Protein AF-A0AAV1KYJ8-F1 (afdb_monomer)

InterPro domains:
  IPR000884 Thrombospondin type-1 (TSP1) repeat [PF00090] (90-135)
  IPR000884 Thrombospondin type-1 (TSP1) repeat [PS50092] (86-136)
  IPR000884 Thrombospondin type-1 (TSP1) repeat [SM00209] (89-136)
  IPR036383 Thrombospondin type-1 repeat superfamily [G3DSA:2.20.100.10] (50-139)
  IPR036383 Thrombospondin type-1 repeat superfamily [SSF82895] (87-135)

Structure (mmCIF, N/CA/C/O backbone):
data_AF-A0AAV1KYJ8-F1
#
_entry.id   AF-A0AAV1KYJ8-F1
#
loop_
_atom_site.group_PDB
_atom_site.id
_atom_site.type_symbol
_atom_site.label_atom_id
_atom_site.label_alt_id
_atom_site.label_comp_id
_atom_site.label_asym_id
_atom_site.label_entity_id
_atom_site.label_seq_id
_atom_site.pdbx_PDB_ins_code
_atom_site.Cartn_x
_atom_site.Cartn_y
_atom_site.Cartn_z
_atom_site.occupancy
_atom_site.B_iso_or_equiv
_atom_site.auth_seq_id
_atom_site.auth_comp_id
_atom_site.auth_asym_id
_atom_site.auth_atom_id
_atom_site.pdbx_PDB_model_num
ATOM 1 N N . MET A 1 1 ? -19.756 35.521 -22.494 1.00 58.50 1 MET A N 1
ATOM 2 C CA . MET A 1 1 ? -20.788 34.506 -22.172 1.00 58.50 1 MET A CA 1
ATOM 3 C C . MET A 1 1 ? -20.213 33.140 -21.792 1.00 58.50 1 MET A C 1
ATOM 5 O O . MET A 1 1 ? -20.767 32.527 -20.894 1.00 58.50 1 MET A O 1
ATOM 9 N N . PHE A 1 2 ? -19.089 32.686 -22.363 1.00 53.50 2 PHE A N 1
ATOM 10 C CA . PHE A 1 2 ? -18.456 31.409 -21.980 1.00 53.50 2 PHE A CA 1
ATOM 11 C C . PHE A 1 2 ? -17.970 31.347 -20.521 1.00 53.50 2 PHE A C 1
ATOM 13 O O . PHE A 1 2 ? -18.185 30.340 -19.864 1.00 53.50 2 PHE A O 1
ATOM 20 N N . TYR A 1 3 ? -17.419 32.434 -19.969 1.00 58.62 3 TYR A N 1
ATOM 21 C CA . TYR A 1 3 ? -17.007 32.478 -18.556 1.00 58.62 3 TYR A CA 1
ATOM 22 C C . TYR A 1 3 ? -18.175 32.337 -17.568 1.00 58.62 3 TYR A C 1
ATOM 24 O O . TYR A 1 3 ? -18.009 31.736 -16.513 1.00 58.62 3 TYR A O 1
ATOM 32 N N . LEU A 1 4 ? -19.367 32.828 -17.925 1.00 56.75 4 LEU A N 1
ATOM 33 C CA . LEU A 1 4 ? -20.568 32.675 -17.097 1.00 56.75 4 LEU A CA 1
ATOM 34 C C . LEU A 1 4 ? -21.123 31.247 -17.176 1.00 56.75 4 LEU A C 1
ATOM 36 O O . LEU A 1 4 ? -21.552 30.725 -16.159 1.00 56.75 4 LEU A O 1
ATOM 40 N N . LEU A 1 5 ? -21.046 30.595 -18.343 1.00 59.50 5 LEU A N 1
ATOM 41 C CA . LEU A 1 5 ? -21.406 29.181 -18.516 1.00 59.50 5 LEU A CA 1
ATOM 42 C C . LEU A 1 5 ? -20.439 28.247 -17.782 1.00 59.50 5 LEU A C 1
ATOM 44 O O . LEU A 1 5 ? -20.891 27.358 -17.076 1.00 59.50 5 LEU A O 1
ATOM 48 N N . VAL A 1 6 ? -19.125 28.470 -17.884 1.00 63.75 6 VAL A N 1
ATOM 49 C CA . VAL A 1 6 ? -18.124 27.672 -17.156 1.00 63.75 6 VAL A CA 1
ATOM 50 C C . VAL A 1 6 ? -18.246 27.899 -15.649 1.00 63.75 6 VAL A C 1
ATOM 52 O O . VAL A 1 6 ? -18.178 26.932 -14.903 1.00 63.75 6 VAL A O 1
ATOM 55 N N . SER A 1 7 ? -18.513 29.132 -15.201 1.00 65.19 7 SER A N 1
ATOM 56 C CA . SER A 1 7 ? -18.772 29.412 -13.786 1.00 65.19 7 SER A CA 1
ATOM 57 C C . SER A 1 7 ? -20.088 28.810 -13.304 1.00 65.19 7 SER A C 1
ATOM 59 O O . SER A 1 7 ? -20.125 28.357 -12.177 1.00 65.19 7 SER A O 1
ATOM 61 N N . LEU A 1 8 ? -21.152 28.774 -14.114 1.00 58.81 8 LEU A N 1
ATOM 62 C CA . LEU A 1 8 ? -22.405 28.090 -13.768 1.00 58.81 8 LEU A CA 1
ATOM 63 C C . LEU A 1 8 ? -22.217 26.575 -13.729 1.00 58.81 8 LEU A C 1
ATOM 65 O O . LEU A 1 8 ? -22.747 25.940 -12.836 1.00 58.81 8 LEU A O 1
ATOM 69 N N . ILE A 1 9 ? -21.431 25.996 -14.639 1.00 64.25 9 ILE A N 1
ATOM 70 C CA . ILE A 1 9 ? -21.131 24.559 -14.658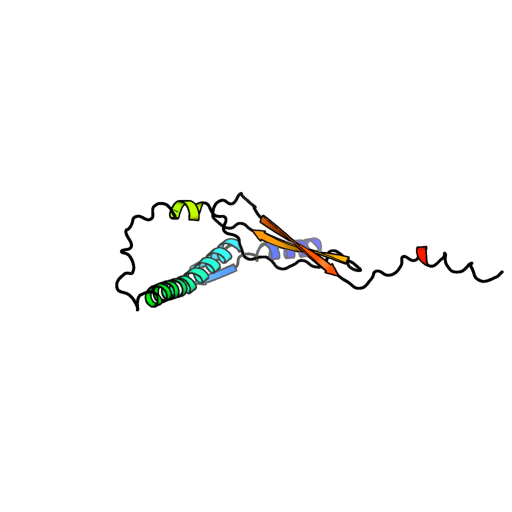 1.00 64.25 9 ILE A CA 1
ATOM 71 C C . ILE A 1 9 ? -20.259 24.173 -13.458 1.00 64.25 9 ILE A C 1
ATOM 73 O O . ILE A 1 9 ? -20.528 23.161 -12.822 1.00 64.25 9 ILE A O 1
ATOM 77 N N . THR A 1 10 ? -19.266 24.985 -13.080 1.00 59.09 10 THR A N 1
ATOM 78 C CA . THR A 1 10 ? -18.499 24.747 -11.848 1.00 59.09 10 THR A CA 1
ATOM 79 C C . THR A 1 10 ? -19.325 25.021 -10.592 1.00 59.09 10 THR A C 1
ATOM 81 O O . THR A 1 10 ? -19.169 24.295 -9.618 1.00 59.09 10 THR A O 1
ATOM 84 N N . PHE A 1 11 ? -20.244 25.993 -10.603 1.00 58.50 11 PHE A N 1
ATOM 85 C CA . PHE A 1 11 ? -21.172 26.240 -9.491 1.00 58.50 11 PHE A CA 1
ATOM 86 C C . PHE A 1 11 ? -22.207 25.112 -9.348 1.00 58.50 11 PHE A C 1
ATOM 88 O O . PHE A 1 11 ? -22.487 24.693 -8.235 1.00 58.50 11 PHE A O 1
ATOM 95 N N . VAL A 1 12 ? -22.709 24.553 -10.455 1.00 56.06 12 VAL A N 1
ATOM 96 C CA . VAL A 1 12 ? -23.603 23.380 -10.480 1.00 56.06 12 VAL A CA 1
ATOM 97 C C . VAL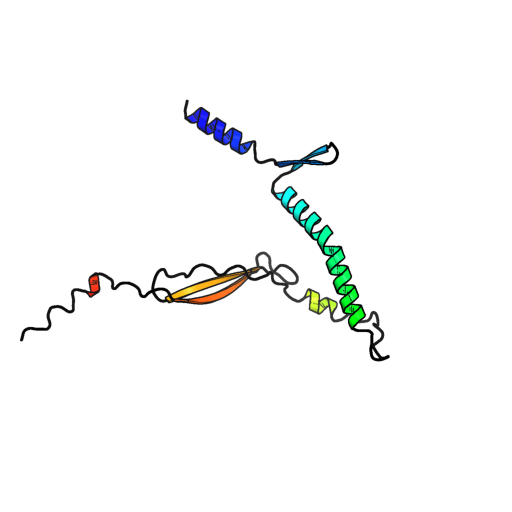 A 1 12 ? -22.850 22.116 -10.043 1.00 56.06 12 VAL A C 1
ATOM 99 O O . VAL A 1 12 ? -23.346 21.387 -9.191 1.00 56.06 12 VAL A O 1
ATOM 102 N N . CYS A 1 13 ? -21.607 21.903 -10.496 1.00 52.03 13 CYS A N 1
ATOM 103 C CA . CYS A 1 13 ? -20.764 20.796 -10.018 1.00 52.03 13 CYS A CA 1
ATOM 104 C C . CYS A 1 13 ? -20.342 20.926 -8.542 1.00 52.03 13 CYS A C 1
ATOM 106 O O . CYS A 1 13 ? -20.055 19.914 -7.909 1.00 52.03 13 CYS A O 1
ATOM 108 N N . LEU A 1 14 ? -20.285 22.140 -7.982 1.00 48.53 14 LEU A N 1
ATOM 109 C CA . LEU A 1 14 ? -20.045 22.354 -6.548 1.00 48.53 14 LEU A CA 1
ATOM 110 C C . LEU A 1 14 ? -21.304 22.127 -5.695 1.00 48.53 14 LEU A C 1
ATOM 112 O O . LEU A 1 14 ? -21.172 21.863 -4.502 1.00 48.53 14 LEU A O 1
ATOM 116 N N . ILE A 1 15 ? -22.500 22.207 -6.288 1.00 52.06 15 ILE A N 1
ATOM 117 C CA . ILE A 1 15 ? -23.779 21.988 -5.598 1.00 52.06 15 ILE A CA 1
ATOM 118 C C . ILE A 1 15 ? -24.159 20.492 -5.548 1.00 52.06 15 ILE A C 1
ATOM 120 O O . ILE A 1 15 ? -24.815 20.073 -4.600 1.00 52.06 15 ILE A O 1
ATOM 124 N N . GLU A 1 16 ? -23.689 19.646 -6.468 1.00 53.53 16 GLU A N 1
ATOM 125 C CA . GLU A 1 16 ? -24.060 18.215 -6.528 1.00 53.53 16 GLU A CA 1
ATOM 126 C C . GLU A 1 16 ? -23.029 17.249 -5.901 1.00 53.53 16 GLU A C 1
ATOM 128 O O . GLU A 1 16 ? -22.661 16.239 -6.496 1.00 53.53 16 GLU A O 1
ATOM 133 N N . ASN A 1 17 ? -22.550 17.525 -4.683 1.00 58.22 17 ASN A N 1
ATOM 134 C CA . ASN A 1 17 ? -21.717 16.568 -3.918 1.00 58.22 17 ASN A CA 1
ATOM 135 C C . ASN A 1 17 ? -22.390 16.014 -2.651 1.00 58.22 17 ASN A C 1
ATOM 137 O O . ASN A 1 17 ? -21.768 15.286 -1.874 1.00 58.22 17 ASN A O 1
ATOM 141 N N . SER A 1 18 ? -23.662 16.339 -2.438 1.00 52.78 18 SER A N 1
ATOM 142 C CA . SER A 1 18 ? -24.505 15.760 -1.393 1.00 52.78 18 SER A CA 1
ATOM 143 C C . SER A 1 18 ? -25.307 14.587 -1.953 1.00 52.78 18 SER A C 1
ATOM 145 O O . SER A 1 18 ? -26.081 14.757 -2.893 1.00 52.78 18 SER A O 1
ATOM 147 N N . PHE A 1 19 ? -25.132 13.401 -1.370 1.00 51.22 19 PHE A N 1
ATOM 148 C CA . PHE A 1 19 ? -25.918 12.216 -1.706 1.00 51.22 19 PHE A CA 1
ATOM 149 C C . PHE A 1 19 ? -27.140 12.160 -0.786 1.00 51.22 19 PHE A C 1
ATOM 151 O O . PHE A 1 19 ? -27.002 12.119 0.437 1.00 51.22 19 PHE A O 1
ATOM 158 N N . GLU A 1 20 ? -28.335 12.198 -1.370 1.00 51.47 20 GLU A N 1
ATOM 159 C CA . GLU A 1 20 ? -29.591 12.151 -0.623 1.00 51.47 20 GLU A CA 1
ATOM 160 C C . GLU A 1 20 ? -29.994 10.691 -0.398 1.00 51.47 20 GLU A C 1
ATOM 162 O O . GLU A 1 20 ? -30.237 9.950 -1.351 1.00 51.47 20 GLU A O 1
ATOM 167 N N . VAL A 1 21 ? -30.057 10.267 0.866 1.00 53.53 21 VAL A N 1
ATOM 168 C CA . VAL A 1 21 ? -30.573 8.944 1.238 1.00 53.53 21 VAL A CA 1
ATOM 169 C C . VAL A 1 21 ? -31.891 9.139 1.968 1.00 53.53 21 VAL A C 1
ATOM 171 O O . VAL A 1 21 ? -31.934 9.730 3.045 1.00 53.53 21 VAL A O 1
ATOM 174 N N . GLU A 1 22 ? -32.969 8.633 1.379 1.00 49.28 22 GLU A N 1
ATOM 175 C CA . GLU A 1 22 ? -34.290 8.623 1.999 1.00 49.28 22 GLU A CA 1
ATOM 176 C C . GLU A 1 22 ? -34.489 7.292 2.728 1.00 49.28 22 GLU A C 1
ATOM 178 O O . GLU A 1 22 ? -34.439 6.217 2.120 1.00 49.28 22 GLU A O 1
ATOM 183 N N . LYS A 1 23 ? -34.674 7.348 4.049 1.00 45.81 23 LYS A N 1
ATOM 184 C CA . LYS A 1 23 ? -34.998 6.167 4.850 1.00 45.81 23 LYS A CA 1
ATOM 185 C C . LYS A 1 23 ? -36.066 6.536 5.870 1.00 45.81 23 LYS A C 1
ATOM 187 O O . LYS A 1 23 ? -35.866 7.443 6.665 1.00 4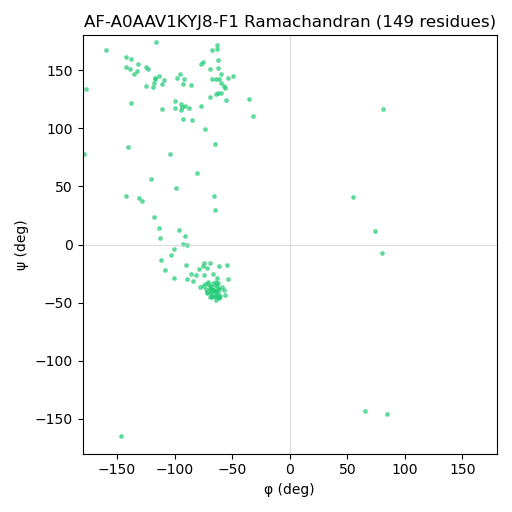5.81 23 LYS A O 1
ATOM 192 N N . ASP A 1 24 ? -37.192 5.829 5.815 1.00 56.47 24 ASP A N 1
ATOM 193 C CA . ASP A 1 24 ? -38.341 6.010 6.713 1.00 56.47 24 ASP A CA 1
ATOM 194 C C . ASP A 1 24 ? -38.897 7.451 6.758 1.00 56.47 24 ASP A C 1
ATOM 196 O O . ASP A 1 24 ? -39.267 7.950 7.813 1.00 56.47 24 ASP A O 1
ATOM 200 N N . GLY A 1 25 ? -38.980 8.121 5.601 1.00 56.38 25 GLY A N 1
ATOM 201 C CA . GLY A 1 25 ? -39.622 9.439 5.457 1.00 56.38 25 GLY A CA 1
ATOM 202 C C . GLY A 1 25 ? -38.777 10.638 5.899 1.00 56.38 25 GLY A C 1
ATOM 203 O O . GLY A 1 25 ? -39.158 11.774 5.619 1.00 56.38 25 GLY A O 1
ATOM 204 N N . ASP A 1 26 ? -37.610 10.396 6.499 1.00 62.09 26 ASP A N 1
ATOM 205 C CA . ASP A 1 26 ? -36.646 11.434 6.842 1.00 62.09 26 ASP A CA 1
ATOM 206 C C . ASP A 1 26 ? -35.529 11.494 5.790 1.00 62.09 26 ASP A C 1
ATOM 208 O O . ASP A 1 26 ? -34.841 10.511 5.489 1.00 62.09 26 ASP A O 1
ATOM 212 N N . LYS A 1 27 ? -35.352 12.681 5.205 1.00 64.38 27 LYS A N 1
ATOM 213 C CA . LYS A 1 27 ? -34.323 12.962 4.201 1.00 64.38 27 LYS A CA 1
ATOM 214 C C . LYS A 1 27 ? -33.009 13.311 4.898 1.00 64.38 27 LYS A C 1
ATOM 216 O O . LYS A 1 27 ? -32.865 14.408 5.435 1.00 64.38 27 LYS A O 1
ATOM 221 N N . LEU A 1 28 ? -32.038 12.398 4.869 1.00 58.00 28 LEU A N 1
ATOM 222 C CA . LEU A 1 28 ? -30.703 12.635 5.421 1.00 58.00 28 LEU A CA 1
ATOM 223 C C . LEU A 1 28 ? -29.761 13.111 4.308 1.00 58.00 28 LEU A C 1
ATOM 225 O O . LEU A 1 28 ? -29.491 12.384 3.350 1.00 58.00 28 LEU A O 1
ATOM 229 N N . ILE A 1 29 ? -29.270 14.347 4.436 1.00 65.19 29 ILE A N 1
ATOM 230 C CA . ILE A 1 29 ? -28.253 14.924 3.549 1.00 65.19 29 ILE A CA 1
ATOM 231 C C . ILE A 1 29 ? -26.891 14.652 4.187 1.00 65.19 29 ILE A C 1
ATOM 233 O O . ILE A 1 29 ? -26.568 15.250 5.210 1.00 65.19 29 ILE A O 1
ATOM 237 N N . LEU A 1 30 ? -26.118 13.736 3.602 1.00 55.56 30 LEU A N 1
ATOM 238 C CA . LEU A 1 30 ? -24.851 13.269 4.169 1.00 55.56 30 LEU A CA 1
ATOM 239 C C . LEU A 1 30 ? -23.672 13.620 3.262 1.00 55.56 30 LEU A C 1
ATOM 241 O O . LEU A 1 30 ? -23.763 13.547 2.032 1.00 55.56 30 LEU A O 1
ATOM 245 N N . GLN A 1 31 ? -22.543 13.973 3.875 1.00 60.59 31 GLN A N 1
ATOM 246 C CA . GLN A 1 31 ? -21.284 14.161 3.155 1.00 60.59 31 GLN A CA 1
ATOM 247 C C . GLN A 1 31 ? -20.664 12.803 2.761 1.00 60.59 31 GLN A C 1
ATOM 249 O O . GLN A 1 31 ? -20.905 11.795 3.433 1.00 60.59 31 GLN A O 1
ATOM 254 N N . PRO A 1 32 ? -19.798 12.741 1.725 1.00 63.75 32 PRO A N 1
ATOM 255 C CA . PRO A 1 32 ? -19.179 11.487 1.274 1.00 63.75 32 PRO A CA 1
ATOM 256 C C . PRO A 1 32 ? -18.450 10.700 2.376 1.00 63.75 32 PRO A C 1
ATOM 258 O O . PRO A 1 32 ? -18.396 9.473 2.325 1.00 63.75 32 PRO A O 1
ATOM 261 N N . VAL A 1 33 ? -17.914 11.392 3.388 1.00 58.47 33 VAL A N 1
ATOM 262 C CA . VAL A 1 33 ? -17.234 10.776 4.540 1.00 58.47 33 VAL A CA 1
ATOM 263 C C . VAL A 1 33 ? -18.206 10.097 5.513 1.00 58.47 33 VAL A C 1
ATOM 265 O O . VAL A 1 33 ? -17.930 8.992 5.970 1.00 58.47 33 VAL A O 1
ATOM 268 N N . GLU A 1 34 ? -19.377 10.687 5.756 1.00 64.06 34 GLU A N 1
ATOM 269 C CA . GLU A 1 34 ? -20.408 10.128 6.645 1.00 64.06 34 GLU A CA 1
ATOM 270 C C . GLU A 1 34 ? -21.077 8.898 6.014 1.00 64.06 34 GLU A C 1
ATOM 272 O O . GLU A 1 34 ? -21.424 7.933 6.698 1.00 64.06 34 GLU A O 1
ATOM 277 N N . LEU A 1 35 ? -21.188 8.887 4.681 1.00 65.00 35 LEU A N 1
ATOM 278 C CA . LEU A 1 35 ? -21.682 7.737 3.928 1.00 65.00 35 LEU A CA 1
ATOM 279 C C . LEU A 1 35 ? -20.726 6.537 4.018 1.00 65.00 35 LEU A C 1
ATOM 281 O O . LEU A 1 35 ? -21.177 5.399 4.157 1.00 65.00 35 LEU A O 1
ATOM 285 N N . ILE A 1 36 ? -19.411 6.772 3.973 1.00 70.62 36 ILE A N 1
ATOM 286 C CA . ILE A 1 36 ? -18.405 5.713 4.134 1.00 70.62 36 ILE A CA 1
ATOM 287 C C . ILE A 1 36 ? -18.505 5.087 5.530 1.00 70.62 36 ILE A C 1
ATOM 289 O O . ILE A 1 36 ? -18.525 3.859 5.633 1.00 70.62 36 ILE A O 1
ATOM 293 N N . ASP A 1 37 ? -18.646 5.892 6.585 1.00 67.88 37 ASP A N 1
ATOM 294 C CA . ASP A 1 37 ? -18.788 5.386 7.956 1.00 67.88 37 ASP A CA 1
ATOM 295 C C . ASP A 1 37 ? -20.071 4.563 8.143 1.00 67.88 37 ASP A C 1
ATOM 297 O O . ASP A 1 37 ? -20.030 3.482 8.738 1.00 67.88 37 ASP A O 1
ATOM 301 N N . LEU A 1 38 ? -21.195 4.993 7.562 1.00 66.44 38 LEU A N 1
ATOM 302 C CA . LEU A 1 38 ? -22.451 4.234 7.586 1.00 66.44 38 LEU A CA 1
ATOM 303 C C . LEU A 1 38 ? -22.352 2.907 6.822 1.00 66.44 38 LEU A C 1
ATOM 305 O O . LEU A 1 38 ? -22.849 1.876 7.287 1.00 66.44 38 LEU A O 1
ATOM 309 N N . VAL A 1 39 ? -21.672 2.898 5.672 1.00 74.62 39 VAL A N 1
ATOM 310 C CA . VAL A 1 39 ? -21.414 1.666 4.915 1.00 74.62 39 VAL A CA 1
ATOM 311 C C . VAL A 1 39 ? -20.516 0.728 5.720 1.00 74.62 39 VAL A C 1
ATOM 313 O O . VAL A 1 39 ? -20.818 -0.461 5.819 1.00 74.62 39 VAL A O 1
ATOM 316 N N . ILE A 1 40 ? -19.450 1.232 6.346 1.00 71.88 40 ILE A N 1
ATOM 317 C CA . ILE A 1 40 ? -18.556 0.426 7.188 1.00 71.88 40 ILE A CA 1
ATOM 318 C C . ILE A 1 40 ? -19.326 -0.166 8.375 1.00 71.88 40 ILE A C 1
ATOM 320 O O . ILE A 1 40 ? -19.208 -1.368 8.636 1.00 71.88 40 ILE A O 1
ATOM 324 N N . GLN A 1 41 ? -20.153 0.628 9.059 1.00 70.31 41 GLN A N 1
ATOM 325 C CA . GLN A 1 41 ? -20.964 0.158 10.182 1.00 70.31 41 GLN A CA 1
ATOM 326 C C . GLN A 1 41 ? -21.955 -0.935 9.765 1.00 70.31 41 GLN A C 1
ATOM 328 O O . GLN A 1 41 ? -22.022 -1.976 10.422 1.00 70.31 41 GLN A O 1
ATOM 333 N N . GLU A 1 42 ? -22.676 -0.770 8.652 1.00 75.69 42 GLU A N 1
ATOM 334 C CA . GLU A 1 42 ? -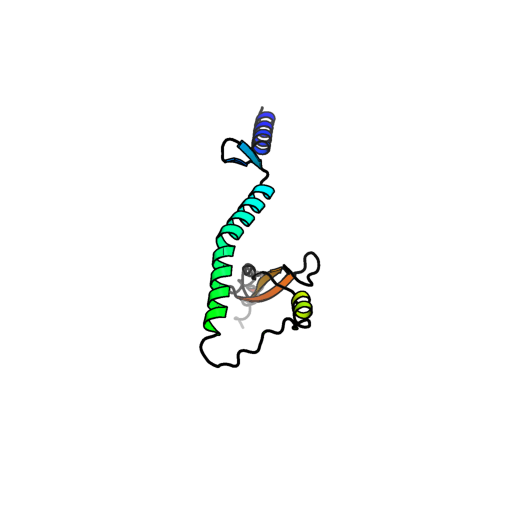23.645 -1.774 8.196 1.00 75.69 42 GLU A CA 1
ATOM 335 C C . GLU A 1 42 ? -22.961 -3.062 7.705 1.00 75.69 42 GLU A C 1
ATOM 337 O O . GLU A 1 42 ? -23.453 -4.169 7.952 1.00 75.69 42 GLU A O 1
ATOM 342 N N . GLN A 1 43 ? -21.788 -2.956 7.070 1.00 65.94 43 GLN A N 1
ATOM 343 C CA . GLN A 1 43 ? -20.987 -4.122 6.684 1.00 65.94 43 GLN A CA 1
ATOM 344 C C . GLN A 1 43 ? -20.444 -4.873 7.906 1.00 65.94 43 GLN A C 1
ATOM 346 O O . GLN A 1 43 ? -20.459 -6.107 7.935 1.00 65.94 43 GLN A O 1
ATOM 351 N N . MET A 1 44 ? -20.013 -4.159 8.949 1.00 64.62 44 MET A N 1
ATOM 352 C CA . MET A 1 44 ? -19.596 -4.778 10.209 1.00 64.62 44 MET A CA 1
ATOM 353 C C . MET A 1 44 ? -20.785 -5.437 10.918 1.00 64.62 44 MET A C 1
ATOM 355 O O . MET A 1 44 ? -20.687 -6.595 11.320 1.00 64.62 44 MET A O 1
ATOM 359 N N . ARG A 1 45 ? -21.946 -4.775 10.989 1.00 70.25 45 ARG A N 1
ATOM 360 C CA . ARG A 1 45 ? -23.159 -5.304 11.637 1.00 70.25 45 ARG A CA 1
ATOM 361 C C . ARG A 1 45 ? -23.641 -6.619 11.016 1.00 70.25 45 ARG A C 1
ATOM 363 O O . ARG A 1 45 ? -24.076 -7.513 11.741 1.00 70.25 45 ARG A O 1
ATOM 370 N N . LYS A 1 46 ? -23.523 -6.772 9.693 1.00 68.56 46 LYS A N 1
ATOM 371 C CA . LYS A 1 46 ? -23.875 -8.014 8.978 1.00 68.56 46 LYS A CA 1
ATOM 372 C C . LYS A 1 46 ? -22.860 -9.140 9.188 1.00 68.56 46 LYS A C 1
ATOM 374 O O . LYS A 1 46 ? -23.249 -10.304 9.265 1.00 68.56 46 LYS A O 1
ATOM 379 N N . ASN A 1 47 ? -21.575 -8.812 9.324 1.00 67.56 47 ASN A N 1
ATOM 380 C CA . ASN A 1 47 ? -20.500 -9.803 9.425 1.00 67.56 47 ASN A CA 1
ATOM 381 C C . ASN A 1 47 ? -20.197 -10.248 10.867 1.00 67.56 47 ASN A C 1
ATOM 383 O O . ASN A 1 47 ? -19.822 -11.402 11.088 1.00 67.56 47 ASN A O 1
ATOM 387 N N . VAL A 1 48 ? -20.415 -9.387 11.865 1.00 77.19 48 VAL A N 1
ATOM 388 C CA . VAL A 1 48 ? -20.157 -9.672 13.290 1.00 77.19 48 VAL A CA 1
ATOM 389 C C . VAL A 1 48 ? -20.888 -10.930 13.805 1.00 77.19 48 VAL A C 1
ATOM 391 O O . VAL A 1 48 ? -20.244 -11.752 14.465 1.00 77.19 48 VAL A O 1
ATOM 394 N N . PRO A 1 49 ? -22.174 -11.187 13.485 1.00 74.12 49 PRO A N 1
ATOM 395 C CA . PRO A 1 49 ? -22.860 -12.411 13.912 1.00 74.12 49 PRO A CA 1
ATOM 396 C C . PRO A 1 49 ? -22.252 -13.698 13.334 1.00 74.12 49 PRO A C 1
ATOM 398 O O . PRO A 1 49 ? -22.218 -14.722 14.018 1.00 74.12 49 PRO A O 1
ATOM 401 N N . ALA A 1 50 ? -21.759 -13.656 12.091 1.00 71.12 50 ALA A N 1
ATOM 402 C CA . ALA A 1 50 ? -21.107 -14.792 11.440 1.00 71.12 50 ALA A CA 1
ATOM 403 C C . ALA A 1 50 ? -19.718 -15.065 12.041 1.00 71.12 50 ALA A C 1
ATOM 405 O O . ALA A 1 50 ? -19.381 -16.216 12.318 1.00 71.12 50 ALA A O 1
ATOM 406 N N . ILE A 1 51 ? -18.951 -14.008 12.331 1.00 69.56 51 ILE A N 1
ATOM 407 C CA . ILE A 1 51 ? -17.660 -14.098 13.031 1.00 69.56 51 ILE A CA 1
ATOM 408 C C . ILE A 1 51 ? -17.854 -14.706 14.430 1.00 69.56 51 ILE A C 1
ATOM 410 O O . ILE A 1 51 ? -17.130 -15.627 14.810 1.00 69.56 51 ILE A O 1
ATOM 414 N N . ARG A 1 52 ? -18.882 -14.260 15.169 1.00 69.25 52 ARG A N 1
ATOM 415 C CA . ARG A 1 52 ? -19.224 -14.778 16.505 1.00 69.25 52 ARG A CA 1
ATOM 416 C C . ARG A 1 52 ? -19.611 -16.259 16.483 1.00 69.25 52 ARG A C 1
ATOM 418 O O . ARG A 1 52 ? -19.198 -17.004 17.369 1.00 69.25 52 ARG A O 1
ATOM 425 N N . ARG A 1 53 ? -20.392 -16.694 15.486 1.00 68.38 53 ARG A N 1
ATOM 426 C CA . ARG A 1 53 ? -20.760 -18.111 15.311 1.00 68.38 53 ARG A CA 1
ATOM 427 C C . ARG A 1 53 ? -19.543 -18.977 15.019 1.00 68.38 53 ARG A C 1
ATOM 429 O O . ARG A 1 53 ? -19.332 -19.956 15.725 1.00 68.38 53 ARG A O 1
ATOM 436 N N . ARG A 1 54 ? -18.691 -18.549 14.087 1.00 69.56 54 ARG A N 1
ATOM 437 C CA . ARG A 1 54 ? -17.472 -19.278 13.724 1.00 69.56 54 ARG A CA 1
ATOM 438 C C . ARG A 1 54 ? -16.506 -19.423 14.901 1.00 69.56 54 ARG A C 1
ATOM 440 O O . ARG A 1 54 ? -15.921 -20.480 15.090 1.00 69.56 54 ARG A O 1
ATOM 447 N N . PHE A 1 55 ? -16.380 -18.390 15.735 1.00 66.44 55 PHE A N 1
ATOM 448 C CA . PHE A 1 55 ? -15.601 -18.472 16.971 1.00 66.44 55 PHE A CA 1
ATOM 449 C C . PHE A 1 55 ? -16.191 -19.500 17.950 1.00 66.44 55 PHE A C 1
ATOM 451 O O . PHE A 1 55 ? -15.467 -20.340 18.473 1.00 66.44 55 PHE A O 1
ATOM 458 N N . LYS A 1 56 ? -17.516 -19.492 18.149 1.00 68.75 56 LYS A N 1
ATOM 459 C CA . LYS A 1 56 ? -18.211 -20.444 19.032 1.00 68.75 56 LYS A CA 1
ATOM 460 C C . LYS A 1 56 ? -18.126 -21.893 18.532 1.00 68.75 56 LYS A C 1
ATOM 462 O O . LYS A 1 56 ? -18.040 -22.808 19.342 1.00 68.75 56 LYS A O 1
ATOM 467 N N . GLU A 1 57 ? -18.137 -22.100 17.219 1.00 66.75 57 GLU A N 1
ATOM 468 C CA . GLU A 1 57 ? -17.954 -23.408 16.578 1.00 66.75 57 GLU A CA 1
ATOM 469 C C . GLU A 1 57 ? -16.520 -23.916 16.738 1.00 66.75 57 GLU A C 1
ATOM 471 O O . GLU A 1 57 ? -16.333 -25.051 17.168 1.00 66.75 57 GLU A O 1
ATOM 476 N N . ASN A 1 58 ? -15.521 -23.057 16.514 1.00 57.06 58 ASN A N 1
ATOM 477 C CA . ASN A 1 58 ? -14.110 -23.394 16.719 1.00 57.06 58 ASN A CA 1
ATOM 478 C C . ASN A 1 58 ? -13.794 -23.741 18.188 1.00 57.06 58 ASN A C 1
ATOM 480 O O . ASN A 1 58 ? -12.952 -24.595 18.447 1.00 57.06 58 ASN A O 1
ATOM 484 N N . VAL A 1 59 ? -14.488 -23.110 19.144 1.00 60.53 59 VAL A N 1
ATOM 485 C CA . VAL A 1 59 ? -14.411 -23.431 20.585 1.00 60.53 59 VAL A CA 1
ATOM 486 C C . VAL A 1 59 ? -15.142 -24.737 20.927 1.00 60.53 59 VAL A C 1
ATOM 488 O O . VAL A 1 59 ? -14.804 -25.403 21.899 1.00 60.53 59 VAL A O 1
ATOM 491 N N . LYS A 1 60 ? -16.150 -25.130 20.141 1.00 58.62 60 LYS A N 1
ATOM 492 C CA . LYS A 1 60 ? -16.895 -26.380 20.345 1.00 58.62 60 LYS A CA 1
ATOM 493 C C . LYS A 1 60 ? -16.189 -27.587 19.719 1.00 58.62 60 LYS A C 1
ATOM 495 O O . LYS A 1 60 ? -16.281 -28.685 20.256 1.00 58.62 60 LYS A O 1
ATOM 500 N N . SER A 1 61 ? -15.455 -27.394 18.621 1.00 49.38 61 SER A N 1
ATOM 501 C CA . SER A 1 61 ? -14.635 -28.447 18.005 1.00 49.38 61 SER A CA 1
ATOM 502 C C . SER A 1 61 ? -13.416 -28.844 18.842 1.00 49.38 61 SER A C 1
ATOM 504 O O . SER A 1 61 ? -12.839 -29.896 18.600 1.00 49.38 61 SER A O 1
ATOM 506 N N . THR A 1 62 ? -13.029 -28.036 19.831 1.00 51.47 62 THR A N 1
ATOM 507 C CA . THR A 1 62 ? -11.920 -28.331 20.748 1.00 51.47 62 THR A CA 1
ATOM 508 C C . THR A 1 62 ? -12.340 -29.046 22.037 1.00 51.47 62 THR A C 1
ATOM 510 O O . THR A 1 62 ? -11.465 -29.335 22.843 1.00 51.47 62 THR A O 1
ATOM 513 N N . THR A 1 63 ? -13.626 -29.368 22.261 1.00 51.72 63 THR A N 1
ATOM 514 C CA . THR A 1 63 ? -14.105 -29.929 23.548 1.00 51.72 63 THR A CA 1
ATOM 515 C C . THR A 1 63 ? -14.624 -31.367 23.519 1.00 51.72 63 THR A C 1
ATOM 517 O O . THR A 1 63 ? -15.242 -31.805 24.485 1.00 51.72 63 THR A O 1
ATOM 520 N N . THR A 1 64 ? -14.364 -32.141 22.463 1.00 50.25 64 THR A N 1
ATOM 521 C CA . THR A 1 64 ? -14.826 -33.545 22.397 1.00 50.25 64 THR A CA 1
ATOM 522 C C . THR A 1 64 ? -13.672 -34.527 22.238 1.00 50.25 64 THR A C 1
ATOM 524 O O . THR A 1 64 ? -13.641 -35.280 21.281 1.00 50.25 64 THR A O 1
ATOM 527 N N . GLU A 1 65 ? -12.714 -34.486 23.162 1.00 50.34 65 GLU A N 1
ATOM 528 C CA . GLU A 1 65 ? -11.956 -35.647 23.652 1.00 50.34 65 GLU A CA 1
ATOM 529 C C . GLU A 1 65 ? -11.004 -35.183 24.762 1.00 50.34 65 GLU A C 1
ATOM 531 O O . GLU A 1 65 ? -10.311 -34.181 24.620 1.00 50.34 65 GLU A O 1
ATOM 536 N N . SER A 1 66 ? -10.977 -35.939 25.859 1.00 47.66 66 SER A N 1
ATOM 537 C CA . SER A 1 66 ? -10.221 -35.747 27.105 1.00 47.66 66 SER A CA 1
ATOM 538 C C . SER A 1 66 ? -10.793 -34.762 28.142 1.00 47.66 66 SER A C 1
ATOM 540 O O . SER A 1 66 ? -10.903 -33.550 27.982 1.00 47.66 66 SER A O 1
ATOM 542 N N . SER A 1 67 ? -11.120 -35.369 29.279 1.00 52.84 67 SER A N 1
ATOM 543 C CA . SER A 1 67 ? -11.566 -34.835 30.563 1.00 52.84 67 SER A CA 1
ATOM 544 C C . SER A 1 67 ? -10.506 -33.976 31.288 1.00 52.84 67 SER A C 1
ATOM 546 O O . SER A 1 67 ? -10.510 -33.910 32.513 1.00 52.84 67 SER A O 1
ATOM 548 N N . GLU A 1 68 ? -9.611 -33.305 30.563 1.00 51.81 68 GLU A N 1
ATOM 549 C CA . GLU A 1 68 ? -8.583 -32.405 31.112 1.00 51.81 68 GLU A CA 1
ATOM 550 C C . GLU A 1 68 ? -8.365 -31.183 30.210 1.00 51.81 68 GLU A C 1
ATOM 552 O O . GLU A 1 68 ? -7.248 -30.715 29.998 1.00 51.81 68 GLU A O 1
ATOM 557 N N . ILE A 1 69 ? -9.443 -30.603 29.683 1.00 56.34 69 ILE A N 1
ATOM 558 C CA . ILE A 1 69 ? -9.354 -29.224 29.201 1.00 56.34 69 ILE A CA 1
ATOM 559 C C . ILE A 1 69 ? -9.304 -28.368 30.452 1.00 56.34 69 ILE A C 1
ATOM 561 O O . ILE A 1 69 ? -10.321 -28.172 31.121 1.00 56.34 69 ILE A O 1
ATOM 565 N N . GLY A 1 70 ? -8.080 -27.962 30.795 1.00 46.81 70 GLY A N 1
ATOM 566 C CA . GLY A 1 70 ? -7.765 -27.134 31.942 1.00 46.81 70 GLY A CA 1
ATOM 567 C C . GLY A 1 70 ? -8.864 -26.113 32.183 1.00 46.81 70 GLY A C 1
ATOM 568 O O . GLY A 1 70 ? -9.252 -25.365 31.286 1.00 46.81 70 GLY A O 1
ATOM 569 N N . LYS A 1 71 ? -9.380 -26.138 33.413 1.00 38.44 71 LYS A N 1
ATOM 570 C CA . LYS A 1 71 ? -10.109 -25.044 34.040 1.00 38.44 71 LYS A CA 1
ATOM 571 C C . LYS A 1 71 ? -9.530 -23.743 33.490 1.00 38.44 71 LYS A C 1
ATOM 573 O O . LYS A 1 71 ? -8.375 -23.441 33.786 1.00 38.44 71 LYS A O 1
ATOM 578 N N . TRP A 1 72 ? -10.293 -23.018 32.671 1.00 45.44 72 TRP A N 1
ATOM 579 C CA . TRP A 1 72 ? -9.956 -21.640 32.338 1.00 45.44 72 TRP A CA 1
ATOM 580 C C . TRP A 1 72 ? -10.074 -20.893 33.659 1.00 45.44 72 TRP A C 1
ATOM 582 O O . TRP A 1 72 ? -11.149 -20.450 34.055 1.00 45.44 72 TRP A O 1
ATOM 592 N N . THR A 1 73 ? -8.993 -20.893 34.433 1.00 44.53 73 THR A N 1
ATOM 593 C CA . THR A 1 73 ? -8.844 -19.930 35.498 1.00 44.53 73 THR A CA 1
ATOM 594 C C . THR A 1 73 ? -8.893 -18.585 34.795 1.00 44.53 73 THR A C 1
ATOM 596 O O . THR A 1 73 ? -8.207 -18.369 33.795 1.00 44.53 73 THR A O 1
ATOM 599 N N . GLU A 1 74 ? -9.720 -17.681 35.298 1.00 48.66 74 GLU A N 1
ATOM 600 C CA . GLU A 1 74 ? -9.719 -16.260 34.942 1.00 48.66 74 GLU A CA 1
ATOM 601 C C . GLU A 1 74 ? -8.407 -15.585 35.411 1.00 48.66 74 GLU A C 1
ATOM 603 O O . GLU A 1 74 ? -8.411 -14.490 35.956 1.00 48.66 74 GLU A O 1
ATOM 608 N N . ASN A 1 75 ? -7.263 -16.257 35.233 1.00 54.62 75 ASN A N 1
ATOM 609 C CA . ASN A 1 75 ? -5.942 -15.882 35.722 1.00 54.62 75 ASN A CA 1
ATOM 610 C C . ASN A 1 75 ? -4.888 -15.969 34.604 1.00 54.62 75 ASN A C 1
ATOM 612 O O . ASN A 1 75 ? -3.757 -16.393 34.841 1.00 54.62 75 ASN A O 1
ATOM 616 N N . SER A 1 76 ? -5.222 -15.554 33.385 1.00 56.38 76 SER A N 1
ATOM 617 C CA . SER A 1 76 ? -4.223 -15.191 32.376 1.00 56.38 76 SER A CA 1
ATOM 618 C C . SER A 1 76 ? -4.183 -13.666 32.283 1.00 56.38 76 SER A C 1
ATOM 620 O O . SER A 1 76 ? -4.805 -13.026 31.446 1.00 56.38 76 SER A O 1
ATOM 622 N N . SER A 1 77 ? -3.513 -13.062 33.262 1.00 56.06 77 SER A N 1
ATOM 623 C CA . SER A 1 77 ? -3.268 -11.619 33.351 1.00 56.06 77 SER A CA 1
ATOM 624 C C . SER A 1 77 ? -1.944 -11.204 32.687 1.00 56.06 77 SER A C 1
ATOM 626 O O . SER A 1 77 ? -1.538 -10.053 32.801 1.00 56.06 77 SER A O 1
ATOM 628 N N . GLY A 1 78 ? -1.258 -12.126 31.995 1.00 55.47 78 GLY A N 1
ATOM 629 C CA . GLY A 1 78 ? 0.076 -11.905 31.411 1.00 55.47 78 GLY A CA 1
ATOM 630 C C . GLY A 1 78 ? 0.140 -11.876 29.878 1.00 55.47 78 GLY A C 1
ATOM 631 O O . GLY A 1 78 ? 1.146 -11.462 29.309 1.00 55.47 78 GLY A O 1
ATOM 632 N N . ASP A 1 79 ? -0.910 -12.301 29.187 1.00 57.91 79 ASP A N 1
ATOM 633 C CA . ASP A 1 79 ? -1.006 -12.407 27.725 1.00 57.91 79 ASP A CA 1
ATOM 634 C C . ASP A 1 79 ? -1.767 -11.231 27.091 1.00 57.91 79 ASP A C 1
ATOM 636 O O . ASP A 1 79 ? -1.432 -10.802 25.986 1.00 57.91 79 ASP A O 1
ATOM 640 N N . GLU A 1 80 ? -2.710 -10.627 27.816 1.00 60.88 80 GLU A N 1
ATOM 641 C CA . GLU A 1 80 ? -3.421 -9.397 27.423 1.00 60.88 80 GLU A CA 1
ATOM 642 C C . GLU A 1 80 ? -2.473 -8.213 27.142 1.00 60.88 80 GLU A C 1
ATOM 644 O O . GLU A 1 80 ? -2.673 -7.441 26.197 1.00 60.88 80 GLU A O 1
ATOM 649 N N . GLU A 1 81 ? -1.408 -8.062 27.933 1.00 63.69 81 GLU A N 1
ATOM 650 C CA . GLU A 1 81 ? -0.451 -6.961 27.774 1.00 63.69 81 GLU A CA 1
ATOM 651 C C . GLU A 1 81 ? 0.528 -7.203 26.615 1.00 63.69 81 GLU A C 1
ATOM 653 O O . GLU A 1 81 ? 0.821 -6.293 25.832 1.00 63.69 81 GLU A O 1
ATOM 658 N N . LEU A 1 82 ? 0.951 -8.454 26.412 1.00 65.56 82 LEU A N 1
ATOM 659 C CA . LEU A 1 82 ? 1.767 -8.851 25.262 1.00 65.56 82 LEU A CA 1
ATOM 660 C C . LEU A 1 82 ? 0.999 -8.742 23.934 1.00 65.56 82 LEU A C 1
ATOM 662 O O . LEU A 1 82 ? 1.585 -8.394 22.904 1.00 65.56 82 LEU A O 1
ATOM 666 N N . LEU A 1 83 ? -0.314 -8.983 23.943 1.00 64.75 83 LEU A N 1
ATOM 667 C CA . LEU A 1 83 ? -1.169 -8.815 22.768 1.00 64.75 83 LEU A CA 1
ATOM 668 C C . LEU A 1 83 ? -1.397 -7.335 22.423 1.00 64.75 83 LEU A C 1
ATOM 670 O O . LEU A 1 83 ? -1.270 -6.974 21.251 1.00 64.75 83 LEU A O 1
ATOM 674 N N . ARG A 1 84 ? -1.625 -6.453 23.412 1.00 68.62 84 ARG A N 1
ATOM 675 C CA . ARG A 1 84 ? -1.662 -4.987 23.189 1.00 68.62 84 ARG A CA 1
ATOM 676 C C . ARG A 1 84 ? -0.320 -4.431 22.703 1.00 68.62 84 ARG A C 1
ATOM 678 O O . ARG A 1 84 ? -0.277 -3.442 21.971 1.00 68.62 84 ARG A O 1
ATOM 685 N N . ALA A 1 85 ? 0.778 -5.077 23.082 1.00 78.25 85 ALA A N 1
ATOM 686 C CA . ALA A 1 85 ? 2.128 -4.692 22.700 1.00 78.25 85 ALA A CA 1
ATOM 687 C C . ALA A 1 85 ? 2.488 -4.969 21.227 1.00 78.25 85 ALA A C 1
ATOM 689 O O . ALA A 1 85 ? 3.442 -4.359 20.724 1.00 78.25 85 ALA A O 1
ATOM 690 N N . ARG A 1 86 ? 1.778 -5.871 20.532 1.00 86.50 86 ARG A N 1
ATOM 691 C CA . ARG A 1 86 ? 2.111 -6.287 19.160 1.00 86.50 86 ARG A CA 1
ATOM 692 C C . ARG A 1 86 ? 1.506 -5.344 18.118 1.00 86.50 86 ARG A C 1
ATOM 694 O O . ARG A 1 86 ? 0.340 -4.979 18.192 1.00 86.50 86 ARG A O 1
ATOM 701 N N . LYS A 1 87 ? 2.291 -4.999 17.094 1.00 93.56 87 LYS A N 1
ATOM 702 C CA . LYS A 1 87 ? 1.801 -4.273 15.913 1.00 93.56 87 LYS A CA 1
ATOM 703 C C . LYS A 1 87 ? 0.886 -5.163 15.078 1.00 93.56 87 LYS A C 1
ATOM 705 O O . LYS A 1 87 ? 1.271 -6.264 14.674 1.00 93.56 87 LYS A O 1
ATOM 710 N N . VAL A 1 88 ? -0.305 -4.660 14.793 1.00 92.38 88 VAL A N 1
ATOM 711 C CA . VAL A 1 88 ? -1.271 -5.267 13.883 1.00 92.38 88 VAL A CA 1
ATOM 712 C C . VAL A 1 88 ? -1.155 -4.553 12.547 1.00 92.38 88 VAL A C 1
ATOM 714 O O . VAL A 1 88 ? -1.397 -3.353 12.442 1.00 92.38 88 VAL A O 1
ATOM 717 N N . TRP A 1 89 ? -0.782 -5.300 11.514 1.00 94.25 89 TRP A N 1
ATOM 718 C CA . TRP A 1 89 ? -0.609 -4.772 10.168 1.00 94.25 89 TRP A CA 1
ATOM 719 C C . TRP A 1 89 ? -1.847 -5.023 9.310 1.00 94.25 89 TRP A C 1
ATOM 721 O O . TRP A 1 89 ? -2.467 -6.085 9.379 1.00 94.25 89 TRP A O 1
ATOM 731 N N . SER A 1 90 ? -2.165 -4.064 8.446 1.00 94.62 90 SER A N 1
ATOM 732 C CA . SER A 1 90 ? -3.106 -4.265 7.345 1.00 94.62 90 SER A CA 1
ATOM 733 C C . SER A 1 90 ? -2.589 -5.310 6.353 1.00 94.62 90 SER A C 1
ATOM 735 O O . SER A 1 90 ? -1.420 -5.718 6.356 1.00 94.62 90 SER A O 1
ATOM 737 N N . ARG A 1 91 ? -3.483 -5.742 5.458 1.00 95.44 91 ARG A N 1
ATOM 738 C CA . ARG A 1 91 ? -3.082 -6.530 4.295 1.00 95.44 91 ARG A CA 1
ATOM 739 C C . ARG A 1 91 ? -2.101 -5.726 3.448 1.00 95.44 91 ARG A C 1
ATOM 741 O O . ARG A 1 91 ? -2.213 -4.510 3.326 1.00 95.44 91 ARG A O 1
ATOM 748 N N . TRP A 1 92 ? -1.169 -6.436 2.826 1.00 97.06 92 TRP A N 1
ATOM 749 C CA . TRP A 1 92 ? -0.316 -5.847 1.807 1.00 97.06 92 TRP A CA 1
ATOM 750 C C . TRP A 1 92 ? -1.155 -5.240 0.683 1.00 97.06 92 TRP A C 1
ATOM 752 O O . TRP A 1 92 ? -2.075 -5.884 0.174 1.00 97.06 92 TRP A O 1
ATOM 762 N N . GLY A 1 93 ? -0.794 -4.024 0.278 1.00 94.19 93 GLY A N 1
ATOM 763 C CA . GLY A 1 93 ? -1.265 -3.439 -0.966 1.00 94.19 93 GLY A CA 1
ATOM 764 C C . GLY A 1 93 ? -0.791 -4.236 -2.183 1.00 94.19 93 GLY A C 1
ATOM 765 O O . GLY A 1 93 ? 0.039 -5.151 -2.089 1.00 94.19 93 GLY A O 1
ATOM 766 N N . LYS A 1 94 ? -1.319 -3.867 -3.351 1.00 95.81 94 LYS A N 1
ATOM 767 C CA . LYS A 1 94 ? -0.844 -4.404 -4.628 1.00 95.81 94 LYS A CA 1
ATOM 768 C C . LYS A 1 94 ? 0.621 -4.013 -4.846 1.00 95.81 94 LYS A C 1
ATOM 770 O O . LYS A 1 94 ? 1.082 -2.990 -4.340 1.00 95.81 94 LYS A O 1
ATOM 775 N N . TRP A 1 95 ? 1.337 -4.846 -5.594 1.00 97.50 95 TRP A N 1
ATOM 776 C CA . TRP A 1 95 ? 2.637 -4.460 -6.133 1.00 97.50 95 TRP A CA 1
ATOM 777 C C . TRP A 1 95 ? 2.466 -3.296 -7.108 1.00 97.50 95 TRP A C 1
ATOM 779 O O . TRP A 1 95 ? 1.480 -3.253 -7.844 1.00 97.50 95 TRP A O 1
ATOM 789 N N . SER A 1 96 ? 3.414 -2.366 -7.088 1.00 97.31 96 SER A N 1
ATOM 790 C CA . SER A 1 96 ? 3.548 -1.324 -8.097 1.00 97.31 96 SER A CA 1
ATOM 791 C C . SER A 1 96 ? 3.939 -1.925 -9.440 1.00 97.31 96 SER A C 1
ATOM 793 O O . SER A 1 96 ? 4.424 -3.059 -9.520 1.00 97.31 96 SER A O 1
ATOM 795 N N . ASP A 1 97 ? 3.833 -1.109 -10.480 1.00 96.75 97 ASP A N 1
ATOM 796 C CA . ASP A 1 97 ? 4.498 -1.396 -11.740 1.00 96.75 97 ASP A CA 1
ATOM 797 C C . ASP A 1 97 ? 6.021 -1.421 -11.574 1.00 96.75 97 ASP A C 1
ATOM 799 O O . ASP A 1 97 ? 6.585 -0.899 -10.602 1.00 96.75 97 ASP A O 1
ATOM 803 N N . CYS A 1 98 ? 6.678 -2.084 -12.524 1.00 97.25 98 CYS A N 1
ATOM 804 C CA . CYS A 1 98 ? 8.131 -2.154 -12.577 1.00 97.25 98 CYS A CA 1
ATOM 805 C C . CYS A 1 98 ? 8.695 -0.746 -12.772 1.00 97.25 98 CYS A C 1
ATOM 807 O O . CYS A 1 98 ? 8.276 -0.037 -13.683 1.00 97.25 98 CYS A O 1
ATOM 809 N N . SER A 1 99 ? 9.666 -0.359 -11.945 1.00 97.06 99 SER A N 1
ATOM 810 C CA . SER A 1 99 ? 10.293 0.965 -12.013 1.00 97.06 99 SER A CA 1
ATOM 811 C C . SER A 1 99 ? 11.011 1.242 -13.338 1.00 97.06 99 SER A C 1
ATOM 813 O O . SER A 1 99 ? 11.304 2.393 -13.636 1.00 97.06 99 SER A O 1
ATOM 815 N N . ALA A 1 100 ? 11.330 0.194 -14.101 1.00 96.00 100 ALA A N 1
ATOM 816 C CA . ALA A 1 100 ? 11.988 0.282 -15.395 1.00 96.00 100 ALA A CA 1
ATOM 817 C C . ALA A 1 100 ? 11.014 -0.079 -16.526 1.00 96.00 100 ALA A C 1
ATOM 819 O O . ALA A 1 100 ? 10.207 -1.006 -16.400 1.00 96.00 100 ALA A O 1
ATOM 820 N N . SER A 1 101 ? 11.117 0.637 -17.646 1.00 95.81 101 SER A N 1
ATOM 821 C CA . SER A 1 101 ? 10.387 0.341 -18.886 1.00 95.81 101 SER A CA 1
ATOM 822 C C . SER A 1 101 ? 11.058 -0.764 -19.713 1.00 95.81 101 SER A C 1
ATOM 824 O O . SER A 1 101 ? 10.371 -1.491 -20.429 1.00 95.81 101 SER A O 1
ATOM 826 N N . CYS A 1 102 ? 12.374 -0.932 -19.570 1.00 95.19 102 CYS A N 1
ATOM 827 C CA . CYS A 1 102 ? 13.198 -1.962 -20.199 1.00 95.19 102 CYS A CA 1
ATOM 828 C C . CYS A 1 102 ? 14.280 -2.454 -19.218 1.00 95.19 102 CYS A C 1
ATOM 830 O O . CYS A 1 102 ? 14.570 -1.796 -18.221 1.00 95.19 102 CYS A O 1
ATOM 832 N N . GLY A 1 103 ? 14.867 -3.620 -19.470 1.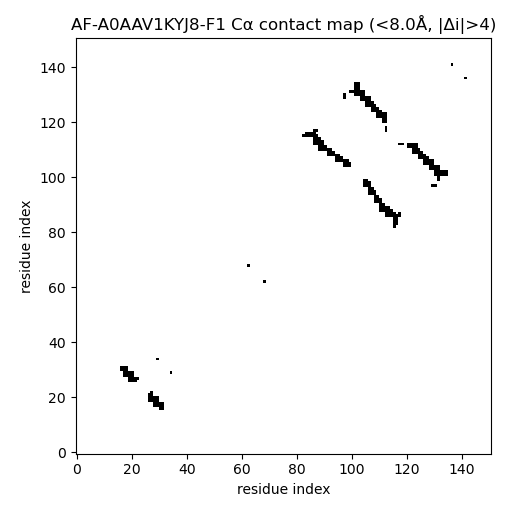00 95.44 103 GLY A N 1
ATOM 833 C CA . GLY A 1 103 ? 15.906 -4.213 -18.631 1.00 95.44 103 GLY A CA 1
ATOM 834 C C . GLY A 1 103 ? 15.415 -4.600 -17.231 1.00 95.44 103 GLY A C 1
ATOM 835 O O . GLY A 1 103 ? 14.302 -5.092 -17.056 1.00 95.44 103 GLY A O 1
ATOM 836 N N . GLY A 1 104 ? 16.270 -4.423 -16.223 1.00 96.81 104 GLY A N 1
ATOM 837 C CA . GLY A 1 104 ? 15.962 -4.732 -14.824 1.00 96.81 104 GLY A CA 1
ATOM 838 C C . GLY A 1 104 ? 15.400 -3.531 -14.060 1.00 96.81 104 GLY A C 1
ATOM 839 O O . GLY A 1 104 ? 15.861 -2.406 -14.227 1.00 96.81 104 GLY A O 1
ATOM 840 N N . GLY A 1 105 ? 14.437 -3.774 -13.173 1.00 96.94 105 GLY A N 1
ATOM 841 C CA . GLY A 1 105 ? 13.860 -2.758 -12.295 1.00 96.94 105 GLY A CA 1
ATOM 842 C C . GLY A 1 105 ? 13.443 -3.317 -10.937 1.00 96.94 105 GLY A C 1
ATOM 843 O O . GLY A 1 105 ? 13.810 -4.430 -10.552 1.00 96.94 105 GLY A O 1
ATOM 844 N N . SER A 1 106 ? 12.632 -2.552 -10.205 1.00 97.69 106 SER A N 1
ATOM 845 C CA . SER A 1 106 ? 12.038 -2.991 -8.941 1.00 97.69 106 SER A CA 1
ATOM 846 C C . SER A 1 106 ? 10.542 -2.702 -8.864 1.00 97.69 106 SER A C 1
ATOM 848 O O . SER A 1 106 ? 10.054 -1.733 -9.439 1.00 97.69 106 SER A O 1
ATOM 850 N N . ILE A 1 107 ? 9.826 -3.551 -8.133 1.00 97.75 107 ILE A N 1
ATOM 851 C CA . ILE A 1 107 ? 8.432 -3.355 -7.736 1.00 97.75 107 ILE A CA 1
ATOM 852 C C . ILE A 1 107 ? 8.361 -3.182 -6.222 1.00 97.75 107 ILE A C 1
ATOM 854 O O . ILE A 1 107 ? 9.118 -3.816 -5.478 1.00 97.75 107 ILE A O 1
ATOM 858 N N . ILE A 1 108 ? 7.438 -2.339 -5.767 1.00 97.94 108 ILE A N 1
ATOM 859 C CA . ILE A 1 108 ? 7.223 -2.043 -4.350 1.00 97.94 108 ILE A CA 1
ATOM 860 C C . ILE A 1 108 ? 5.787 -2.340 -3.940 1.00 97.94 108 ILE A C 1
ATOM 862 O O . ILE A 1 108 ? 4.861 -2.228 -4.737 1.00 97.94 108 ILE A O 1
ATOM 866 N N . ARG A 1 109 ? 5.576 -2.698 -2.680 1.00 98.12 109 ARG A N 1
ATOM 867 C CA . ARG A 1 109 ? 4.246 -2.710 -2.062 1.00 98.12 109 ARG A CA 1
ATOM 868 C C . ARG A 1 109 ? 4.343 -2.239 -0.626 1.00 98.12 109 ARG A C 1
ATOM 870 O O . ARG A 1 109 ? 5.374 -2.425 0.016 1.00 98.12 109 ARG A O 1
ATOM 877 N N . ARG A 1 110 ? 3.255 -1.670 -0.115 1.00 96.94 110 ARG A N 1
ATOM 878 C CA . ARG A 1 110 ? 3.189 -1.121 1.242 1.00 96.94 110 ARG A CA 1
ATOM 879 C C . ARG A 1 110 ? 2.042 -1.733 2.037 1.00 96.94 110 ARG A C 1
ATOM 881 O O . ARG A 1 110 ? 1.046 -2.166 1.456 1.00 96.94 110 ARG A O 1
ATOM 888 N N . ARG A 1 111 ? 2.188 -1.764 3.358 1.00 96.94 111 ARG A N 1
ATOM 889 C CA . ARG A 1 111 ? 1.114 -2.035 4.324 1.00 96.94 111 ARG A CA 1
ATOM 890 C C . ARG A 1 111 ? 1.196 -1.033 5.468 1.00 96.94 111 ARG A C 1
ATOM 892 O O . ARG A 1 111 ? 2.287 -0.626 5.847 1.00 96.94 111 ARG A O 1
ATOM 899 N N . LEU A 1 112 ? 0.049 -0.660 6.014 1.00 95.06 112 LEU A N 1
ATOM 900 C CA . LEU A 1 112 ? -0.069 0.249 7.156 1.00 95.06 112 LEU A CA 1
ATOM 901 C C . LEU A 1 112 ? -0.185 -0.525 8.466 1.00 95.06 112 LEU A C 1
ATOM 903 O O . LEU A 1 112 ? -0.795 -1.601 8.490 1.00 95.06 112 LEU A O 1
ATOM 907 N N . CYS A 1 113 ? 0.361 0.032 9.541 1.00 94.75 113 CYS A N 1
ATOM 908 C CA . CYS A 1 113 ? 0.097 -0.422 10.900 1.00 94.75 113 CYS A CA 1
ATOM 909 C C . CYS A 1 113 ? -1.283 0.106 11.323 1.00 94.75 113 CYS A C 1
ATOM 911 O O . CYS A 1 113 ? -1.515 1.311 11.290 1.00 94.75 113 CYS A O 1
ATOM 913 N N . VAL A 1 114 ? -2.223 -0.786 11.645 1.00 92.50 114 VAL A N 1
ATOM 914 C CA . VAL A 1 114 ? -3.639 -0.435 11.874 1.00 92.50 114 VAL A CA 1
ATOM 915 C C . VAL A 1 114 ? -4.069 -0.507 13.336 1.00 92.50 114 VAL A C 1
ATOM 917 O O . VAL A 1 114 ? -5.066 0.112 13.689 1.00 92.50 114 VAL A O 1
ATOM 920 N N . ALA A 1 115 ? -3.360 -1.256 14.186 1.00 87.62 115 ALA A N 1
ATOM 921 C CA . ALA A 1 115 ? -3.652 -1.341 15.619 1.00 87.62 115 ALA A CA 1
ATOM 922 C C . ALA A 1 115 ? -2.441 -1.832 16.436 1.00 87.62 115 ALA A C 1
ATOM 924 O O . ALA A 1 115 ? -1.467 -2.352 15.889 1.00 87.62 115 ALA A O 1
ATOM 925 N N . GLY A 1 116 ? -2.521 -1.702 17.763 1.00 87.62 116 GLY A N 1
ATOM 926 C CA . GLY A 1 116 ? -1.428 -2.015 18.687 1.00 87.62 116 GLY A CA 1
ATOM 927 C C . GLY A 1 116 ? -0.459 -0.841 18.834 1.00 87.62 116 GLY A C 1
ATOM 928 O O . GLY A 1 116 ? -0.867 0.317 18.767 1.00 87.62 116 GLY A O 1
ATOM 929 N N . ARG A 1 117 ? 0.836 -1.119 19.019 1.00 89.81 117 ARG A N 1
ATOM 930 C CA . ARG A 1 117 ? 1.879 -0.085 19.168 1.00 89.81 117 ARG A CA 1
ATOM 931 C C . ARG A 1 117 ? 2.337 0.506 17.829 1.00 89.81 117 ARG A C 1
ATOM 933 O O . ARG A 1 117 ? 3.500 0.358 17.468 1.00 89.81 117 ARG A O 1
ATOM 940 N N . CYS A 1 118 ? 1.424 1.135 17.095 1.00 90.25 118 CYS A N 1
ATOM 941 C CA . CYS A 1 118 ? 1.717 1.845 15.847 1.00 90.25 118 CYS A CA 1
ATOM 942 C C . CYS A 1 118 ? 2.005 3.329 16.109 1.00 90.25 118 CYS A C 1
ATOM 944 O O . CYS A 1 118 ? 1.268 3.970 16.858 1.00 90.25 118 CYS A O 1
ATOM 946 N N . ALA A 1 119 ? 3.015 3.898 15.451 1.00 92.62 119 ALA A N 1
ATOM 947 C CA . ALA A 1 119 ? 3.132 5.354 15.351 1.00 92.62 119 ALA A CA 1
ATOM 948 C C . ALA A 1 119 ? 2.141 5.915 14.304 1.00 92.62 119 ALA A C 1
ATOM 950 O O . ALA A 1 119 ? 1.749 5.192 13.379 1.00 92.62 119 ALA A O 1
ATOM 951 N N . PRO A 1 120 ? 1.735 7.196 14.401 1.00 89.12 120 PRO A N 1
ATOM 952 C CA . PRO A 1 120 ? 0.910 7.830 13.377 1.00 89.12 120 PRO A CA 1
ATOM 953 C C . PRO A 1 120 ? 1.569 7.733 11.995 1.00 89.12 120 PRO A C 1
ATOM 955 O O . PRO A 1 120 ? 2.712 8.144 11.814 1.00 89.12 120 PRO A O 1
ATOM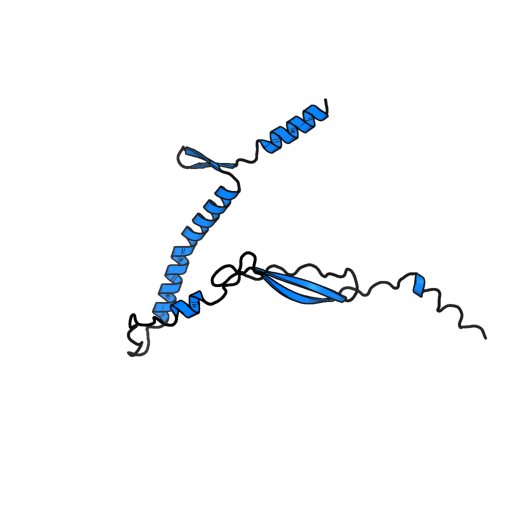 958 N N . GLY A 1 121 ? 0.848 7.170 11.023 1.00 89.50 121 GLY A N 1
ATOM 959 C CA . GLY A 1 121 ? 1.343 7.010 9.652 1.00 89.50 121 GLY A CA 1
ATOM 960 C C . GLY A 1 121 ? 2.399 5.917 9.464 1.00 89.50 121 GLY A C 1
ATOM 961 O O . GLY A 1 121 ? 3.018 5.857 8.404 1.00 89.50 121 GLY A O 1
ATOM 962 N N . GLU A 1 122 ? 2.617 5.045 10.450 1.00 95.12 122 GLU A N 1
ATOM 963 C CA . GLU A 1 122 ? 3.595 3.968 10.333 1.00 95.12 122 GLU A CA 1
ATOM 964 C C . GLU A 1 122 ? 3.220 2.960 9.231 1.00 95.12 122 GLU A C 1
ATOM 966 O O . GLU A 1 122 ? 2.113 2.409 9.191 1.00 95.12 122 GLU A O 1
ATOM 971 N N . PHE A 1 123 ? 4.180 2.675 8.350 1.00 95.94 123 PHE A N 1
ATOM 972 C CA . PHE A 1 123 ? 4.029 1.723 7.259 1.00 95.94 123 PHE A CA 1
ATOM 973 C C . PHE A 1 123 ? 5.271 0.849 7.104 1.00 95.94 123 PHE A C 1
ATOM 975 O O . PHE A 1 123 ? 6.370 1.198 7.526 1.00 95.94 123 PHE A O 1
ATOM 982 N N . GLU A 1 124 ? 5.085 -0.285 6.444 1.00 97.12 124 GLU A N 1
ATOM 983 C CA . GLU A 1 124 ? 6.164 -1.166 6.022 1.00 97.12 124 GLU A CA 1
ATOM 984 C C . GLU A 1 124 ? 6.145 -1.274 4.500 1.00 97.12 124 GLU A C 1
ATOM 986 O O . GLU A 1 124 ? 5.081 -1.427 3.889 1.00 97.12 124 GLU A O 1
ATOM 991 N N . GLU A 1 125 ? 7.324 -1.189 3.890 1.00 97.81 125 GLU A N 1
ATOM 992 C CA . GLU A 1 125 ? 7.529 -1.351 2.455 1.00 97.81 125 GLU A CA 1
ATOM 993 C C . GLU A 1 125 ? 8.288 -2.646 2.178 1.00 97.81 125 GLU A C 1
ATOM 995 O O . GLU A 1 125 ? 9.259 -2.983 2.853 1.00 97.81 125 GLU A O 1
ATOM 1000 N N . GLN A 1 126 ? 7.862 -3.359 1.140 1.00 97.75 126 GLN A N 1
ATOM 1001 C CA . GLN A 1 126 ? 8.609 -4.474 0.587 1.00 97.75 126 GLN A CA 1
ATOM 1002 C C . GLN A 1 126 ? 8.982 -4.177 -0.861 1.00 97.75 126 GLN A C 1
ATOM 1004 O O . GLN A 1 126 ? 8.144 -3.708 -1.632 1.00 97.75 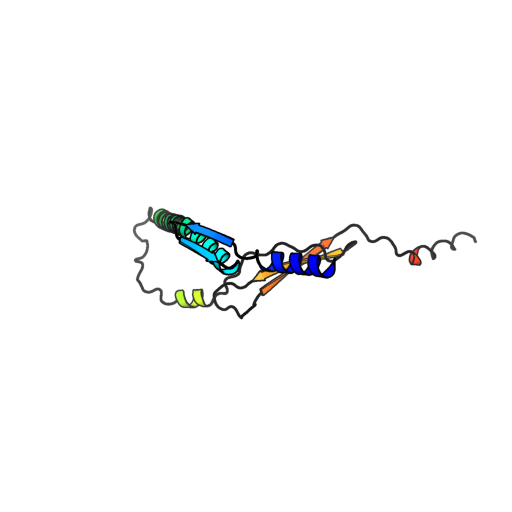126 GLN A O 1
ATOM 1009 N N . ARG A 1 127 ? 10.215 -4.529 -1.236 1.00 98.19 127 ARG A N 1
ATOM 1010 C CA . ARG A 1 127 ? 10.755 -4.405 -2.592 1.00 98.19 127 ARG A CA 1
ATOM 1011 C C . ARG A 1 127 ? 11.103 -5.771 -3.170 1.00 98.19 127 ARG A C 1
ATOM 1013 O O . ARG A 1 127 ? 11.572 -6.648 -2.445 1.00 98.19 127 ARG A O 1
ATOM 1020 N N . ARG A 1 128 ? 10.883 -5.951 -4.472 1.00 97.50 128 ARG A N 1
ATOM 1021 C CA . ARG A 1 128 ? 11.333 -7.123 -5.240 1.00 97.50 128 ARG A CA 1
ATOM 1022 C C . ARG A 1 128 ? 11.872 -6.700 -6.609 1.00 97.50 128 ARG A C 1
ATOM 1024 O O . ARG A 1 128 ? 11.415 -5.682 -7.128 1.00 97.50 128 ARG A O 1
ATOM 1031 N N . PRO A 1 129 ? 12.823 -7.448 -7.192 1.00 97.62 129 PRO A N 1
ATOM 1032 C CA . PRO A 1 129 ? 13.274 -7.194 -8.555 1.00 97.62 129 PRO A CA 1
ATOM 1033 C C . PRO A 1 129 ? 12.183 -7.547 -9.576 1.00 97.62 129 PRO A C 1
ATOM 1035 O O . PRO A 1 129 ? 11.371 -8.446 -9.350 1.00 97.62 129 PRO A O 1
ATOM 1038 N N . CYS A 1 130 ? 12.189 -6.849 -10.708 1.00 97.25 130 CYS A N 1
ATOM 1039 C CA . CYS A 1 130 ? 11.408 -7.168 -11.902 1.00 97.25 130 CYS A CA 1
ATOM 1040 C C . CYS A 1 130 ? 12.305 -7.109 -13.141 1.00 97.25 130 CYS A C 1
ATOM 1042 O O . CYS A 1 130 ? 13.316 -6.409 -13.149 1.00 97.25 130 CYS A O 1
ATOM 1044 N N . ALA A 1 131 ? 11.920 -7.835 -14.187 1.00 96.69 131 ALA A N 1
ATOM 1045 C CA . ALA A 1 131 ? 12.601 -7.825 -15.474 1.00 96.69 131 ALA A CA 1
ATOM 1046 C C . ALA A 1 131 ? 11.607 -7.473 -16.587 1.00 96.69 131 ALA A C 1
ATOM 1048 O O . ALA A 1 131 ? 10.474 -7.962 -16.611 1.00 96.69 131 ALA A O 1
ATOM 1049 N N . LYS A 1 132 ? 12.043 -6.604 -17.491 1.00 95.75 132 LYS A N 1
ATOM 1050 C CA . LYS A 1 132 ? 11.394 -6.214 -18.742 1.00 95.75 132 LYS A CA 1
ATOM 1051 C C . LYS A 1 132 ? 12.280 -6.635 -19.913 1.00 95.75 132 LYS A C 1
ATOM 1053 O O . LYS A 1 132 ? 13.395 -7.118 -19.717 1.00 95.75 132 LYS A O 1
ATOM 1058 N N . ALA A 1 133 ? 11.774 -6.457 -21.133 1.00 94.44 133 ALA A N 1
ATOM 1059 C CA . ALA A 1 133 ? 12.569 -6.673 -22.337 1.00 94.44 133 ALA A CA 1
ATOM 1060 C C . ALA A 1 133 ? 13.867 -5.846 -22.270 1.00 94.44 133 ALA A C 1
ATOM 1062 O O . ALA A 1 133 ? 13.816 -4.729 -21.747 1.00 94.44 133 ALA A O 1
ATOM 1063 N N . PRO A 1 134 ? 15.006 -6.361 -22.762 1.00 94.31 134 PRO A N 1
ATOM 1064 C CA . PRO A 1 134 ? 16.258 -5.614 -22.805 1.00 94.31 134 PRO A CA 1
ATOM 1065 C C . PRO A 1 134 ? 16.071 -4.222 -23.410 1.00 94.31 134 PRO A C 1
ATOM 1067 O O . PRO A 1 134 ? 15.249 -4.025 -24.306 1.00 94.31 134 PRO A O 1
ATOM 1070 N N . CYS A 1 135 ? 16.820 -3.248 -22.903 1.00 93.81 135 CYS A N 1
ATOM 1071 C CA . CYS A 1 135 ? 16.812 -1.912 -23.480 1.00 93.81 135 CYS A CA 1
ATOM 1072 C C . CYS A 1 135 ? 17.447 -1.942 -24.873 1.00 93.81 135 CYS A C 1
ATOM 1074 O O . CYS A 1 135 ? 18.422 -2.662 -25.091 1.00 93.81 135 CYS A O 1
ATOM 1076 N N . ALA A 1 136 ? 16.897 -1.159 -25.805 1.00 89.25 136 ALA A N 1
ATOM 1077 C CA . ALA A 1 136 ? 17.553 -0.936 -27.085 1.00 89.25 136 ALA A CA 1
ATOM 1078 C C . ALA A 1 136 ? 18.918 -0.267 -26.838 1.00 89.25 136 ALA A C 1
ATOM 1080 O O . ALA A 1 136 ? 19.018 0.568 -25.931 1.00 89.25 136 ALA A O 1
ATOM 1081 N N . PRO A 1 137 ? 19.960 -0.620 -27.608 1.00 84.12 137 PRO A N 1
ATOM 1082 C CA . PRO A 1 137 ? 21.224 0.097 -27.542 1.00 84.12 137 PRO A CA 1
ATOM 1083 C C . PRO A 1 137 ? 20.968 1.578 -27.832 1.00 84.12 137 PRO A C 1
ATOM 1085 O O . PRO A 1 137 ? 20.197 1.920 -28.732 1.00 84.12 137 PRO A O 1
ATOM 1088 N N . SER A 1 138 ? 21.580 2.465 -27.047 1.00 75.44 138 SER A N 1
ATOM 1089 C CA . SER A 1 138 ? 21.569 3.888 -27.369 1.00 75.44 138 SER A CA 1
ATOM 1090 C C . SER A 1 138 ? 22.229 4.079 -28.735 1.00 75.44 138 SER A C 1
ATOM 1092 O O . SER A 1 138 ? 23.238 3.437 -29.032 1.00 75.44 138 SER A O 1
ATOM 1094 N N . ALA A 1 139 ? 21.656 4.952 -29.569 1.00 65.44 139 ALA A N 1
ATOM 1095 C CA . ALA A 1 139 ? 22.116 5.205 -30.938 1.00 65.44 139 ALA A CA 1
ATOM 1096 C C . ALA A 1 139 ? 23.608 5.599 -31.025 1.00 65.44 139 ALA A C 1
ATOM 1098 O O . ALA A 1 139 ? 24.218 5.455 -32.078 1.00 65.44 139 ALA A O 1
ATOM 1099 N N . ASP A 1 140 ? 24.207 6.012 -29.908 1.00 62.00 140 ASP A N 1
ATOM 1100 C CA . ASP A 1 140 ? 25.619 6.379 -29.795 1.00 62.00 140 ASP A CA 1
ATOM 1101 C C . ASP A 1 140 ? 26.591 5.179 -29.798 1.00 62.00 140 ASP A C 1
ATOM 1103 O O . ASP A 1 140 ? 27.782 5.370 -30.021 1.00 62.00 140 ASP A O 1
ATOM 1107 N N . VAL A 1 141 ? 26.121 3.943 -29.571 1.00 62.00 141 VAL A N 1
ATOM 1108 C CA . VAL A 1 141 ? 26.982 2.733 -29.532 1.00 62.00 141 VA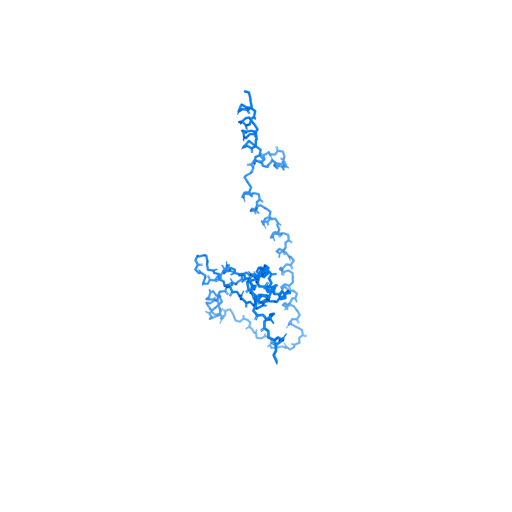L A CA 1
ATOM 1109 C C . VAL A 1 141 ? 27.123 2.073 -30.910 1.00 62.00 141 VAL A C 1
ATOM 1111 O O . VAL A 1 141 ? 28.055 1.314 -31.145 1.00 62.00 141 VAL A O 1
ATOM 1114 N N . ILE A 1 142 ? 26.232 2.381 -31.855 1.00 60.41 142 ILE A N 1
ATOM 1115 C CA . ILE A 1 142 ? 26.197 1.723 -33.172 1.00 60.41 142 ILE A CA 1
ATOM 1116 C C . ILE A 1 142 ? 27.333 2.226 -34.091 1.00 60.41 142 ILE A C 1
ATOM 1118 O O . ILE A 1 142 ? 27.701 1.550 -35.042 1.00 60.41 142 ILE A O 1
ATOM 1122 N N . ALA A 1 143 ? 27.945 3.380 -33.796 1.00 57.44 143 ALA A N 1
ATOM 1123 C CA . ALA A 1 143 ? 28.915 4.025 -34.687 1.00 57.44 143 ALA A CA 1
ATOM 1124 C C . ALA A 1 143 ? 30.390 3.600 -34.497 1.00 57.44 143 ALA A C 1
ATOM 1126 O O . ALA A 1 143 ? 31.252 4.123 -35.202 1.00 57.44 143 ALA A O 1
ATOM 1127 N N . SER A 1 144 ? 30.715 2.700 -33.559 1.00 58.31 144 SER A N 1
ATOM 1128 C CA . SER A 1 144 ? 32.115 2.336 -33.259 1.00 58.31 144 SER A CA 1
ATOM 1129 C C . SER A 1 144 ? 32.599 0.996 -33.825 1.00 58.31 144 SER A C 1
ATOM 1131 O O . SER A 1 144 ? 33.804 0.750 -33.772 1.00 58.31 144 SER A O 1
ATOM 1133 N N . ASP A 1 145 ? 31.719 0.162 -34.391 1.00 61.16 145 ASP A N 1
ATOM 1134 C CA . ASP A 1 145 ? 32.089 -1.187 -34.862 1.00 61.16 145 ASP A CA 1
ATOM 1135 C C . ASP A 1 145 ? 32.328 -1.303 -36.387 1.00 61.16 145 ASP A C 1
ATOM 1137 O O . ASP A 1 145 ? 32.808 -2.337 -36.841 1.00 61.16 145 ASP A O 1
ATOM 1141 N N . ASP A 1 146 ? 32.118 -0.242 -37.180 1.00 58.78 146 ASP A N 1
ATOM 1142 C CA . ASP A 1 146 ? 32.193 -0.293 -38.661 1.00 58.78 146 ASP A CA 1
ATOM 1143 C C . ASP A 1 146 ? 33.547 0.131 -39.291 1.00 58.78 146 ASP A C 1
ATOM 1145 O O . ASP A 1 146 ? 33.634 0.325 -40.502 1.00 58.78 146 ASP A O 1
ATOM 1149 N N . LEU A 1 147 ? 34.640 0.272 -38.523 1.00 59.78 147 LEU A N 1
ATOM 1150 C CA . LEU A 1 147 ? 35.970 0.634 -39.073 1.00 59.78 147 LEU A CA 1
ATOM 1151 C C . LEU A 1 147 ? 37.070 -0.419 -38.863 1.00 59.78 147 LEU A C 1
ATOM 1153 O O . LEU A 1 147 ? 38.253 -0.07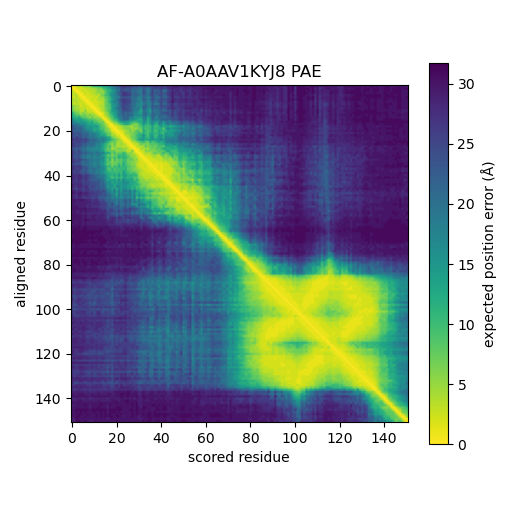9 -38.866 1.00 59.78 147 LEU A O 1
ATOM 1157 N N . ARG A 1 148 ? 36.726 -1.700 -38.682 1.00 61.25 148 ARG A N 1
ATOM 1158 C CA . ARG A 1 148 ? 37.738 -2.751 -38.463 1.00 61.25 148 ARG A CA 1
ATOM 1159 C C . ARG A 1 148 ? 37.635 -3.972 -39.372 1.00 61.25 148 ARG A C 1
ATOM 1161 O O . ARG A 1 148 ? 37.957 -5.067 -38.940 1.00 61.25 148 ARG A O 1
ATOM 1168 N N . GLU A 1 149 ? 37.284 -3.777 -40.636 1.00 58.78 149 GLU A N 1
ATOM 1169 C CA . GLU A 1 149 ? 37.562 -4.756 -41.695 1.00 58.78 149 GLU A CA 1
ATOM 1170 C C . GLU A 1 149 ? 37.986 -4.017 -42.969 1.00 58.78 149 GLU A C 1
ATOM 1172 O O . GLU A 1 149 ? 37.146 -3.693 -43.797 1.00 58.78 149 GLU A O 1
ATOM 1177 N N . ASN A 1 150 ? 39.274 -3.663 -43.070 1.00 54.56 150 ASN A N 1
ATOM 1178 C CA . ASN A 1 150 ? 40.029 -3.451 -44.316 1.00 54.56 150 ASN A CA 1
ATOM 1179 C C . ASN A 1 150 ? 41.485 -3.089 -43.971 1.00 54.56 150 ASN A C 1
ATOM 1181 O O . ASN A 1 150 ? 41.859 -1.919 -44.019 1.00 54.56 150 ASN A O 1
ATOM 1185 N N . GLU A 1 151 ? 42.292 -4.091 -43.616 1.00 53.50 151 GLU A N 1
ATOM 1186 C CA . GLU A 1 151 ? 43.736 -4.120 -43.911 1.00 53.50 151 GLU A CA 1
ATOM 1187 C C . GLU A 1 151 ? 44.269 -5.555 -43.875 1.00 53.50 151 GLU A C 1
ATOM 1189 O O . GLU A 1 151 ? 43.995 -6.264 -42.878 1.00 53.50 151 GLU A O 1
#

Radius of gyration: 30.28 Å; Cα contacts (8 Å, |Δi|>4): 131; chains: 1; bounding box: 83×70×80 Å

Foldseek 3Di:
DVVVVVVVVVVVVVVPQWDWDDDPNDTDTDGPVVVVVVVVVVVCVVCVVVVVVVVVVVVVVPPPDDPPPDDPDPPPPPVVVVVLQDFDKDDKDDWDPFPDPAAKGKIKIKIAGDHHPHDVRDMDMDMDMDHHHHDDPDPVVVPPPPPPPDD

Organism: NCBI:txid213953

Sequence (151 aa):
MFYLLVSLITFVCLIENSFEVEKDGDKLILQPVELIDLVIQEQMRKNVPAIRRRFKENVKSTTTESSEIGKWTENSSGDEELLRARKVWSRWGKWSDCSASCGGGSIIRRRLCVAGRCAPGEFEEQRRPCAKAPCAPSADVIASDDLRENE

pLDDT: mean 71.93, std 17.82, range [38.44, 98.19]

Nearest PDB structures (foldseek):
  8q6r-assembly1_C  TM=8.693E-01  e=1.788E-04  Homo sapiens
  6s08-assembly1_B  TM=7.906E-01  e=1.491E-04  Homo sapiens
  5foe-assembly1_A  TM=8.120E-01  e=6.354E-03  Caenorhabditis elegans
  1vex-assembly1_A  TM=7.809E-01  e=4.695E-03  Rattus norvegicus
  7zkt-assembly1_B  TM=2.320E-01  e=5.580E+00  Physcomitrium patens

Mean predicted aligned error: 20.11 Å

Solvent-accessible surface area (backbone atoms only — not comparable to full-atom values): 9406 Å² total; per-residue (Å²): 112,68,70,60,51,52,50,48,51,52,51,50,62,68,66,69,64,61,54,79,50,78,58,95,91,46,78,46,80,38,50,71,68,58,50,50,53,52,50,52,49,54,53,46,65,66,45,49,62,56,53,54,48,53,53,56,50,60,59,55,73,69,70,82,74,74,101,70,74,69,79,81,61,99,73,73,83,71,56,64,60,58,56,52,59,39,70,38,66,48,74,73,49,70,71,47,71,55,74,36,90,36,28,70,30,39,26,41,30,44,26,42,49,73,40,53,69,51,60,93,87,36,66,48,76,51,77,45,81,38,78,43,61,74,62,77,79,59,81,82,65,71,78,75,73,85,84,80,86,90,132

Secondary structure (DSSP, 8-state):
-HHHHHHHHHHHHHHTTPEEEEETTEEEEE-HHHHHHHHHHHHHHHHHHHHHHHHHHHHHTTSSS-S------S---SHHHHHHHSPEEPPPPPPPPPS-SSSEEEEEEEEEEEESSPPTT-EEEEEEEEE-SPPPPPTTSGGGSTT-S--